Protein AF-A0A1W9YY48-F1 (afdb_monomer_lite)

pLDDT: mean 89.94, std 12.07, range [56.31, 98.69]

Radius of gyration: 17.39 Å; chains: 1; bounding box: 39×31×54 Å

Organism: Mycobacterium angelicum (NCBI:txid470074)

Structure (mmCIF, N/CA/C/O backbone):
data_AF-A0A1W9YY48-F1
#
_entry.id   AF-A0A1W9YY48-F1
#
loop_
_atom_site.group_PDB
_atom_site.id
_atom_site.type_symbol
_atom_site.label_atom_id
_atom_site.label_alt_id
_atom_site.label_comp_id
_atom_site.label_asym_id
_atom_site.label_entity_id
_atom_site.label_seq_id
_atom_site.pdbx_PDB_ins_code
_atom_site.Cartn_x
_atom_site.Cartn_y
_atom_site.Cartn_z
_atom_site.occupancy
_atom_site.B_iso_or_equiv
_atom_site.auth_seq_id
_atom_site.auth_comp_id
_atom_site.auth_asym_id
_atom_site.auth_atom_id
_atom_site.pdbx_PDB_model_num
ATOM 1 N N . GLY A 1 1 ? 0.310 9.581 2.571 1.00 60.50 1 GLY A N 1
ATOM 2 C CA . GLY A 1 1 ? 0.357 10.384 1.323 1.00 60.50 1 GLY A CA 1
ATOM 3 C C . GLY A 1 1 ? 0.724 9.475 0.166 1.00 60.50 1 GLY A C 1
ATOM 4 O O . GLY A 1 1 ? 1.280 8.429 0.443 1.00 60.50 1 GLY A O 1
ATOM 5 N N . ALA A 1 2 ? 0.392 9.794 -1.085 1.00 69.88 2 ALA A N 1
ATOM 6 C CA . ALA A 1 2 ? 0.748 8.921 -2.214 1.00 69.88 2 ALA A CA 1
ATOM 7 C C . ALA A 1 2 ? 2.269 8.885 -2.461 1.00 69.88 2 ALA A C 1
ATOM 9 O O . ALA A 1 2 ? 2.957 9.873 -2.193 1.00 69.88 2 ALA A O 1
ATOM 10 N N . GLY A 1 3 ? 2.771 7.758 -2.962 1.00 63.06 3 GLY A N 1
ATOM 11 C CA . GLY A 1 3 ? 4.156 7.595 -3.385 1.00 63.06 3 GLY A CA 1
ATOM 12 C C . GLY A 1 3 ? 4.439 8.293 -4.717 1.00 63.06 3 GLY A C 1
ATOM 13 O O . GLY A 1 3 ? 3.569 8.385 -5.583 1.00 63.06 3 GLY A O 1
ATOM 14 N N . GLY A 1 4 ? 5.655 8.818 -4.881 1.00 60.94 4 GLY A N 1
ATOM 15 C CA . GLY A 1 4 ? 6.078 9.466 -6.129 1.00 60.94 4 GLY A CA 1
ATOM 16 C C . GLY A 1 4 ? 6.255 8.464 -7.273 1.00 60.94 4 GLY A C 1
ATOM 17 O O . GLY A 1 4 ? 6.625 7.320 -7.036 1.00 60.94 4 GLY A O 1
ATOM 18 N N . ALA A 1 5 ? 6.017 8.873 -8.519 1.00 80.44 5 ALA A N 1
ATOM 19 C CA . ALA A 1 5 ? 6.295 8.022 -9.677 1.00 80.44 5 ALA A CA 1
ATOM 20 C C . ALA A 1 5 ? 7.808 7.810 -9.878 1.00 80.44 5 ALA A C 1
ATOM 22 O O . ALA A 1 5 ? 8.611 8.704 -9.599 1.00 80.44 5 ALA A O 1
ATOM 23 N N . GLY A 1 6 ? 8.185 6.644 -10.400 1.00 71.31 6 GLY A N 1
ATOM 24 C CA . GLY A 1 6 ? 9.555 6.346 -10.798 1.00 71.31 6 GLY A CA 1
ATOM 25 C C . GLY A 1 6 ? 9.963 7.102 -12.061 1.00 71.31 6 GLY A C 1
ATOM 26 O O . GLY A 1 6 ? 9.182 7.235 -13.003 1.00 71.31 6 GLY A O 1
ATOM 27 N N . GLY A 1 7 ? 11.196 7.612 -12.092 1.00 73.19 7 GLY A N 1
ATOM 28 C CA . GLY A 1 7 ? 11.735 8.309 -13.264 1.00 73.19 7 GLY A CA 1
ATOM 29 C C . GLY A 1 7 ? 12.038 7.355 -14.432 1.00 73.19 7 GLY A C 1
ATOM 30 O O . GLY A 1 7 ? 12.367 6.195 -14.193 1.00 73.19 7 GLY A O 1
ATOM 31 N N . PRO A 1 8 ? 11.961 7.804 -15.698 1.00 73.25 8 PRO A N 1
ATOM 32 C CA . PRO A 1 8 ? 12.343 6.979 -16.843 1.00 73.25 8 PRO A CA 1
ATOM 33 C C . PRO A 1 8 ? 13.852 6.691 -16.863 1.00 73.25 8 PRO A C 1
ATOM 35 O O . PRO A 1 8 ? 14.661 7.488 -16.383 1.00 73.25 8 PRO A O 1
ATOM 38 N N . ALA A 1 9 ? 14.237 5.573 -17.475 1.00 77.31 9 ALA A N 1
ATOM 39 C CA . ALA A 1 9 ? 15.630 5.255 -17.759 1.00 77.31 9 ALA A CA 1
ATOM 40 C C . ALA A 1 9 ? 16.257 6.308 -18.691 1.00 77.31 9 ALA A C 1
ATOM 42 O O . ALA A 1 9 ? 15.724 6.599 -19.759 1.00 77.31 9 ALA A O 1
ATOM 43 N N . THR A 1 10 ? 17.423 6.846 -18.321 1.00 69.75 10 THR A N 1
ATOM 44 C CA . THR A 1 10 ? 18.158 7.848 -19.124 1.00 69.75 10 THR A CA 1
ATOM 45 C C . THR A 1 10 ? 19.341 7.270 -19.906 1.00 69.75 10 THR A C 1
ATOM 47 O O . THR A 1 10 ? 19.968 7.982 -20.686 1.00 69.75 10 THR A O 1
ATOM 50 N N . ALA A 1 11 ? 19.648 5.981 -19.731 1.00 60.44 11 ALA A N 1
ATOM 51 C CA . ALA A 1 11 ? 20.768 5.301 -20.380 1.00 60.44 11 ALA A CA 1
ATOM 52 C C . ALA A 1 11 ? 20.298 4.220 -21.368 1.00 60.44 11 ALA A C 1
ATOM 54 O O . ALA A 1 11 ? 19.270 3.577 -21.160 1.00 60.44 11 ALA A O 1
ATOM 55 N N . THR A 1 12 ? 21.107 3.951 -22.400 1.00 61.38 12 THR A N 1
ATOM 56 C CA . THR A 1 12 ? 20.850 2.957 -23.466 1.00 61.38 12 THR A CA 1
ATOM 57 C C . THR A 1 12 ? 20.627 1.526 -22.952 1.00 61.38 12 THR A C 1
ATOM 59 O O . THR A 1 12 ? 20.001 0.734 -23.646 1.00 61.38 12 THR A O 1
ATOM 62 N N . PHE A 1 13 ? 21.070 1.208 -21.728 1.00 63.91 13 PHE A N 1
ATOM 63 C CA . PHE A 1 13 ? 20.775 -0.028 -20.980 1.00 63.91 13 PHE A CA 1
ATOM 64 C C . PHE A 1 13 ? 20.190 0.275 -19.588 1.00 63.91 13 PHE A C 1
ATOM 66 O O . PHE A 1 13 ? 20.535 -0.364 -18.599 1.00 63.91 13 PHE A O 1
ATOM 73 N N . GLY A 1 14 ? 19.371 1.320 -19.475 1.00 70.50 14 GLY A N 1
ATOM 74 C CA . GLY A 1 14 ? 18.893 1.798 -18.183 1.00 70.50 14 GLY A CA 1
ATOM 75 C C . GLY A 1 14 ? 17.707 1.004 -17.637 1.00 70.50 14 GLY A C 1
ATOM 76 O O . GLY A 1 14 ? 16.795 0.623 -18.380 1.00 70.50 14 GLY A O 1
ATOM 77 N N . LEU A 1 15 ? 17.733 0.805 -16.319 1.00 84.12 15 LEU A N 1
ATOM 78 C CA . LEU A 1 15 ? 16.574 0.418 -15.523 1.00 84.12 15 LEU A CA 1
ATOM 79 C C . LEU A 1 15 ? 15.606 1.596 -15.430 1.00 84.12 15 LEU A C 1
ATOM 81 O O . LEU A 1 15 ? 16.029 2.730 -15.186 1.00 84.12 15 LEU A O 1
ATOM 85 N N . GLY A 1 16 ? 14.317 1.313 -15.585 1.00 87.50 16 GLY A N 1
ATOM 86 C CA . GLY A 1 16 ? 13.276 2.235 -15.166 1.00 87.50 16 GLY A CA 1
ATOM 87 C C . GLY A 1 16 ? 13.351 2.478 -13.658 1.00 87.50 16 GLY A C 1
ATOM 88 O O . GLY A 1 16 ? 13.677 1.576 -12.887 1.00 87.50 16 GLY A O 1
ATOM 89 N N . GLY A 1 17 ? 13.095 3.709 -13.226 1.00 91.19 17 GLY A N 1
ATOM 90 C CA . GLY A 1 17 ? 13.099 4.065 -11.812 1.00 91.19 17 GLY A CA 1
ATOM 91 C C . GLY A 1 17 ? 11.958 3.387 -11.060 1.00 91.19 17 GLY A C 1
ATOM 92 O O . GLY A 1 17 ? 10.870 3.203 -11.599 1.00 91.19 17 GLY A O 1
ATOM 93 N N . GLN A 1 18 ? 12.183 3.057 -9.793 1.00 92.44 18 GLN A N 1
ATOM 94 C CA . GLN A 1 18 ? 11.139 2.466 -8.959 1.00 92.44 18 GLN A CA 1
ATOM 95 C C . GLN A 1 18 ? 10.062 3.493 -8.630 1.00 92.44 18 GLN A C 1
ATOM 97 O O . GLN A 1 18 ? 10.365 4.668 -8.405 1.00 92.44 18 GLN A O 1
ATOM 102 N N . GLY A 1 19 ? 8.816 3.037 -8.559 1.00 94.38 19 GLY A N 1
ATOM 103 C CA . GLY A 1 19 ? 7.761 3.811 -7.927 1.00 94.38 19 GLY A CA 1
ATOM 104 C C . GLY A 1 19 ? 8.019 3.942 -6.426 1.00 94.38 19 GLY A C 1
ATOM 105 O O . GLY A 1 19 ? 8.466 2.999 -5.779 1.00 94.38 19 GLY A O 1
ATOM 106 N N . GLY A 1 20 ? 7.755 5.113 -5.860 1.00 96.69 20 GLY A N 1
ATOM 107 C CA . GLY A 1 20 ? 7.827 5.337 -4.420 1.00 96.69 20 GLY A CA 1
ATOM 108 C C . GLY A 1 20 ? 6.653 4.688 -3.694 1.00 96.69 20 GLY A C 1
ATOM 109 O O . GLY A 1 20 ? 5.545 4.634 -4.223 1.00 96.69 20 GLY A O 1
ATOM 110 N N . ASP A 1 21 ? 6.874 4.231 -2.467 1.00 97.50 21 ASP A N 1
ATOM 111 C CA . ASP A 1 21 ? 5.810 3.646 -1.654 1.00 97.50 21 ASP A CA 1
ATOM 112 C C . ASP A 1 21 ? 4.769 4.689 -1.229 1.00 97.50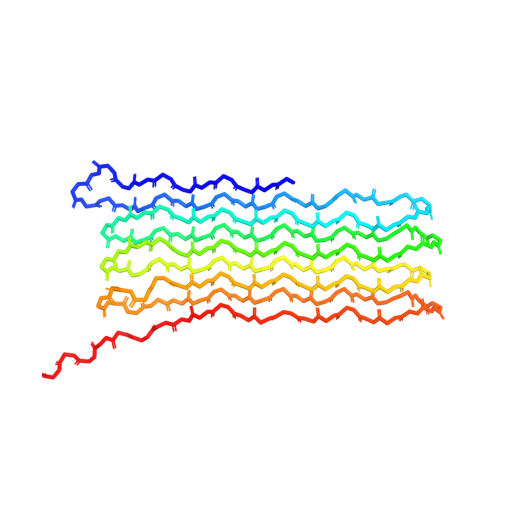 21 ASP A C 1
ATOM 114 O O . ASP A 1 21 ? 5.070 5.860 -0.970 1.00 97.50 21 ASP A O 1
ATOM 118 N N . GLY A 1 22 ? 3.525 4.240 -1.115 1.00 96.88 22 GLY A N 1
ATOM 119 C CA . GLY A 1 22 ? 2.461 4.991 -0.482 1.00 96.88 22 GLY A CA 1
ATOM 120 C C . GLY A 1 22 ? 2.706 5.121 1.019 1.00 96.88 22 GLY A C 1
ATOM 121 O O . GLY A 1 22 ? 2.994 4.159 1.721 1.00 96.88 22 GLY A O 1
ATOM 122 N N . GLY A 1 23 ? 2.563 6.327 1.551 1.00 97.19 23 GLY A N 1
ATOM 123 C CA . GLY A 1 23 ? 2.641 6.573 2.985 1.00 97.19 23 GLY A CA 1
ATOM 124 C C . GLY A 1 23 ? 1.404 6.054 3.717 1.00 97.19 23 GLY A C 1
ATOM 125 O O . GLY A 1 23 ? 0.280 6.273 3.259 1.00 97.19 23 GLY A O 1
ATOM 126 N N . ASN A 1 24 ? 1.622 5.447 4.881 1.00 96.94 24 ASN A N 1
ATOM 127 C CA . ASN A 1 24 ? 0.574 4.912 5.752 1.00 96.94 24 ASN A CA 1
ATOM 128 C C . ASN A 1 24 ? -0.494 5.955 6.114 1.00 96.94 24 ASN A C 1
ATOM 130 O O . ASN A 1 24 ? -0.231 7.164 6.155 1.00 96.94 24 ASN A O 1
ATOM 134 N N . GLY A 1 25 ? -1.700 5.474 6.402 1.00 94.00 25 GLY A N 1
ATOM 135 C CA . GLY A 1 25 ? -2.783 6.311 6.895 1.00 94.00 25 GLY A CA 1
ATOM 136 C C . GLY A 1 25 ? -2.508 6.861 8.294 1.00 94.00 25 GLY A C 1
ATOM 137 O O . GLY A 1 25 ? -1.737 6.285 9.061 1.00 94.00 25 GLY A O 1
ATOM 138 N N . GLY A 1 26 ? -3.151 7.971 8.659 1.00 94.38 26 GLY A N 1
ATOM 139 C CA . GLY A 1 26 ? -3.052 8.530 10.012 1.00 94.38 26 GLY A CA 1
ATOM 140 C C . GLY A 1 26 ? -3.813 7.693 11.042 1.00 94.38 26 GLY A C 1
ATOM 141 O O . GLY A 1 26 ? -4.926 7.247 10.768 1.00 94.38 26 GLY A O 1
ATOM 142 N N . ALA A 1 27 ? -3.231 7.486 12.221 1.00 89.62 27 ALA A N 1
ATOM 143 C CA . ALA A 1 27 ? -3.895 6.764 13.302 1.00 89.62 27 ALA A CA 1
ATOM 144 C C . ALA A 1 27 ? -5.023 7.602 13.924 1.00 89.62 27 ALA A C 1
ATOM 146 O O . ALA A 1 27 ? -4.856 8.799 14.170 1.00 89.62 27 ALA A O 1
ATOM 147 N N . ALA A 1 28 ? -6.155 6.959 14.208 1.00 92.62 28 ALA A N 1
ATOM 148 C CA . ALA A 1 28 ? -7.161 7.516 15.101 1.00 92.62 28 ALA A CA 1
ATOM 149 C C . ALA A 1 28 ? -6.770 7.258 16.567 1.00 92.62 28 ALA A C 1
ATOM 151 O O . ALA A 1 28 ? -6.082 6.286 16.874 1.00 92.62 28 ALA A O 1
ATOM 152 N N . GLN A 1 29 ? -7.210 8.137 17.473 1.00 94.38 29 GLN A N 1
ATOM 153 C CA . GLN A 1 29 ? -6.872 8.054 18.899 1.00 94.38 29 GLN A CA 1
ATOM 154 C C . GLN A 1 29 ? -7.943 7.261 19.661 1.00 94.38 29 GLN A C 1
ATOM 156 O O . GLN A 1 29 ? -8.091 6.060 19.473 1.00 94.38 29 GLN A O 1
ATOM 161 N N . LEU A 1 30 ? -8.715 7.909 20.537 1.00 96.38 30 LEU A N 1
ATOM 162 C CA . LEU A 1 30 ? -9.740 7.217 21.322 1.00 96.38 30 LEU A CA 1
ATOM 163 C C . LEU A 1 30 ? -10.977 6.868 20.480 1.00 96.38 30 LEU A C 1
ATOM 165 O O . LEU A 1 30 ? -11.575 5.809 20.656 1.00 96.38 30 LEU A O 1
ATOM 169 N N . PHE A 1 31 ? -11.314 7.748 19.538 1.00 97.12 31 PHE A N 1
ATOM 170 C CA . PHE A 1 31 ? -12.427 7.607 18.607 1.00 97.12 31 PHE A CA 1
ATOM 171 C C . PHE A 1 31 ? -11.978 7.970 17.191 1.00 97.12 31 PHE A C 1
ATOM 173 O O . PHE A 1 31 ? -11.058 8.774 17.018 1.00 97.12 31 PHE A O 1
ATOM 180 N N . GLY A 1 32 ? -12.688 7.434 16.201 1.00 96.56 32 GLY A N 1
ATOM 181 C CA . GLY A 1 32 ? -12.567 7.821 14.797 1.00 96.56 32 GLY A CA 1
ATOM 182 C C . GLY A 1 32 ? -12.061 6.692 13.912 1.00 96.56 32 GLY A C 1
ATOM 183 O O . GLY A 1 32 ? -11.448 5.740 14.380 1.00 96.56 32 GLY A O 1
ATOM 184 N N . THR A 1 33 ? -12.334 6.789 12.617 1.00 96.94 33 THR A N 1
ATOM 185 C CA . THR A 1 33 ? -11.850 5.820 11.632 1.00 96.94 33 THR A CA 1
ATOM 186 C C . THR A 1 33 ? -10.365 6.032 11.363 1.00 96.94 33 THR A C 1
ATOM 188 O O . THR A 1 33 ? -9.912 7.176 11.258 1.00 96.94 33 THR A O 1
ATOM 191 N N . GLY A 1 34 ? -9.615 4.947 11.203 1.00 96.50 34 GLY A N 1
ATOM 192 C CA . GLY A 1 34 ? -8.228 5.018 10.771 1.00 96.50 34 GLY A CA 1
ATOM 193 C C . GLY A 1 34 ? -8.114 5.637 9.379 1.00 96.50 34 GLY A C 1
ATOM 194 O O . GLY A 1 34 ? -8.966 5.438 8.513 1.00 96.50 34 GLY A O 1
ATOM 195 N N . GLY A 1 35 ? -7.055 6.408 9.149 1.00 97.62 35 GLY A N 1
ATOM 196 C CA . GLY A 1 35 ? -6.772 6.967 7.834 1.00 97.62 35 GLY A CA 1
ATOM 197 C C . GLY A 1 35 ? -6.454 5.870 6.819 1.00 97.62 35 GLY A C 1
ATOM 198 O O . GLY A 1 35 ? -5.834 4.860 7.158 1.00 97.62 35 GLY A O 1
ATOM 199 N N . ALA A 1 36 ? -6.844 6.082 5.564 1.00 97.81 36 ALA A N 1
ATOM 200 C CA . ALA A 1 36 ? -6.459 5.200 4.470 1.00 97.81 36 ALA A CA 1
ATOM 201 C C . ALA A 1 36 ? -4.965 5.333 4.138 1.00 97.81 36 ALA A C 1
ATOM 203 O O . ALA A 1 36 ? -4.388 6.422 4.231 1.00 97.81 36 ALA A O 1
ATOM 204 N N . GLY A 1 37 ? -4.354 4.228 3.720 1.00 97.44 37 GLY A N 1
ATOM 205 C CA . GLY A 1 37 ? -3.013 4.220 3.156 1.00 97.44 37 GLY A CA 1
ATOM 206 C C . GLY A 1 37 ? -2.959 4.946 1.812 1.00 97.44 37 GLY A C 1
ATOM 207 O O . GLY A 1 37 ? -3.903 4.917 1.023 1.00 97.44 37 GLY A O 1
ATOM 208 N N . GLY A 1 38 ? -1.847 5.627 1.540 1.00 97.81 38 GLY A N 1
ATOM 209 C CA . GLY A 1 38 ? -1.600 6.244 0.240 1.00 97.81 38 GLY A CA 1
ATOM 210 C C . GLY A 1 38 ? -1.335 5.198 -0.839 1.00 97.81 38 GLY A C 1
ATOM 211 O O . GLY A 1 38 ? -0.819 4.126 -0.546 1.00 97.81 38 GLY A O 1
ATOM 212 N N . ALA A 1 39 ? -1.648 5.511 -2.093 1.00 97.94 39 ALA A N 1
ATOM 213 C CA . ALA A 1 39 ? -1.277 4.645 -3.208 1.00 97.94 39 ALA A CA 1
ATOM 214 C C . ALA A 1 39 ? 0.244 4.633 -3.432 1.00 97.94 39 ALA A C 1
ATOM 216 O O . ALA A 1 39 ? 0.902 5.656 -3.218 1.00 97.94 39 ALA A O 1
ATOM 217 N N . GLY A 1 40 ? 0.779 3.503 -3.889 1.00 97.62 40 GLY A N 1
ATOM 218 C CA . GLY A 1 40 ? 2.140 3.402 -4.406 1.00 97.62 40 GLY A CA 1
ATOM 219 C C . GLY A 1 40 ? 2.284 4.073 -5.774 1.00 97.62 40 GLY A C 1
ATOM 220 O O . GLY A 1 40 ? 1.342 4.128 -6.566 1.00 97.62 40 GLY A O 1
ATOM 221 N N . GLY A 1 41 ? 3.468 4.606 -6.057 1.00 97.06 41 GLY A N 1
ATOM 222 C CA . GLY A 1 41 ? 3.792 5.230 -7.334 1.00 97.06 41 GLY A CA 1
ATOM 223 C C . GLY A 1 41 ? 4.005 4.196 -8.436 1.00 97.06 41 GLY A C 1
ATOM 224 O O . GLY A 1 41 ? 4.529 3.114 -8.196 1.00 97.06 41 GLY A O 1
ATOM 225 N N . THR A 1 42 ? 3.632 4.524 -9.670 1.00 94.88 42 THR A N 1
ATOM 226 C CA . THR A 1 42 ? 3.973 3.686 -10.834 1.00 94.88 42 THR A CA 1
ATOM 227 C C . THR A 1 42 ? 5.469 3.780 -11.125 1.00 94.88 42 THR A C 1
ATOM 229 O O . THR A 1 42 ? 6.057 4.852 -10.967 1.00 94.88 42 THR A O 1
ATOM 232 N N . ALA A 1 43 ? 6.087 2.674 -11.533 1.00 93.56 43 ALA A N 1
ATOM 233 C CA . ALA A 1 43 ? 7.492 2.668 -11.919 1.00 93.56 43 ALA A CA 1
ATOM 234 C C . ALA A 1 43 ? 7.732 3.331 -13.285 1.00 93.56 43 ALA A C 1
ATOM 236 O O . ALA A 1 43 ? 6.851 3.401 -14.140 1.00 93.56 43 ALA A O 1
ATOM 237 N N . GLY A 1 44 ? 8.958 3.794 -13.500 1.00 91.12 44 GLY A N 1
ATOM 238 C CA . GLY A 1 44 ? 9.414 4.335 -14.771 1.00 91.12 44 GLY A CA 1
ATOM 239 C C . GLY A 1 44 ? 9.743 3.245 -15.790 1.00 91.12 44 GLY A C 1
ATOM 240 O O . GLY A 1 44 ? 10.034 2.099 -15.443 1.00 91.12 44 GLY A O 1
ATOM 241 N N . SER A 1 45 ? 9.727 3.620 -17.065 1.00 88.94 45 SER A N 1
ATOM 242 C CA . SER A 1 45 ? 10.064 2.732 -18.183 1.00 88.94 45 SER A CA 1
ATOM 243 C C . SER A 1 45 ? 11.575 2.640 -18.422 1.00 88.94 45 SER A C 1
ATOM 245 O O . SER A 1 45 ? 12.308 3.596 -18.160 1.00 88.94 45 SER A O 1
ATOM 247 N N . GLY A 1 46 ? 12.038 1.519 -18.976 1.00 86.12 46 GLY A 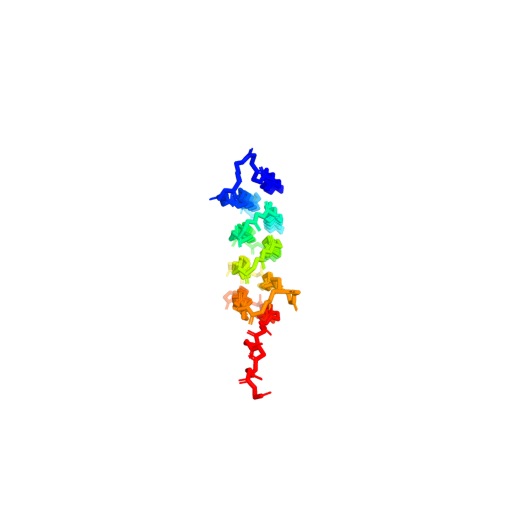N 1
ATOM 248 C CA . GLY A 1 46 ? 13.435 1.285 -19.353 1.00 86.12 46 GLY A CA 1
ATOM 249 C C . GLY A 1 46 ? 13.604 0.041 -20.224 1.00 86.12 46 GLY A C 1
ATOM 250 O O . GLY A 1 46 ? 12.625 -0.554 -20.658 1.00 86.12 46 GLY A O 1
ATOM 251 N N . ASN A 1 47 ? 14.842 -0.396 -20.485 1.00 86.38 47 ASN A N 1
ATOM 252 C CA . ASN A 1 47 ? 15.030 -1.725 -21.098 1.00 86.38 47 ASN A CA 1
ATOM 253 C C . ASN A 1 47 ? 14.583 -2.835 -20.144 1.00 86.38 47 ASN A C 1
ATOM 255 O O . ASN A 1 47 ? 14.053 -3.855 -20.578 1.00 86.38 47 ASN A O 1
ATOM 259 N N . ILE A 1 48 ? 14.787 -2.601 -18.851 1.00 86.88 48 ILE A N 1
ATOM 260 C CA . ILE A 1 48 ? 14.174 -3.345 -17.761 1.00 86.88 48 ILE A CA 1
ATOM 261 C C . ILE A 1 48 ? 13.238 -2.358 -17.070 1.00 86.88 48 ILE A C 1
ATOM 263 O O . ILE A 1 48 ? 13.681 -1.280 -16.656 1.00 86.88 48 ILE A O 1
ATOM 267 N N . GLY A 1 49 ? 11.954 -2.694 -17.002 1.00 89.06 49 GLY A N 1
ATOM 268 C CA . GLY A 1 49 ? 10.953 -1.878 -16.330 1.00 89.06 49 GLY A CA 1
ATOM 269 C C . GLY A 1 49 ? 11.220 -1.774 -14.830 1.00 89.06 49 GLY A C 1
ATOM 270 O O . GLY A 1 49 ? 11.706 -2.722 -14.210 1.00 89.06 49 GLY A O 1
ATOM 271 N N . GLY A 1 50 ? 10.909 -0.622 -14.234 1.00 90.81 50 GLY A N 1
ATOM 272 C CA . GLY A 1 50 ? 10.980 -0.471 -12.782 1.00 90.81 50 GLY A CA 1
ATOM 273 C C . GLY A 1 50 ? 9.913 -1.300 -12.054 1.00 90.81 50 GLY A C 1
ATOM 274 O O . GLY A 1 50 ? 8.950 -1.782 -12.646 1.00 90.81 50 GLY A O 1
ATOM 275 N N . ILE A 1 51 ? 10.048 -1.423 -10.742 1.00 92.94 51 ILE A N 1
ATOM 276 C CA . ILE A 1 51 ? 9.062 -2.022 -9.843 1.00 92.94 51 ILE A CA 1
ATOM 277 C C . ILE A 1 51 ? 8.126 -0.928 -9.334 1.00 92.94 51 ILE A C 1
ATOM 279 O O . ILE A 1 51 ? 8.580 0.139 -8.905 1.00 92.94 51 ILE A O 1
ATOM 283 N N . GLY A 1 52 ? 6.822 -1.186 -9.389 1.00 94.88 52 GLY A N 1
ATOM 284 C CA . GLY A 1 52 ? 5.820 -0.296 -8.818 1.00 94.88 52 GLY A CA 1
ATOM 285 C C . GLY A 1 52 ? 5.954 -0.188 -7.299 1.00 94.88 52 GLY A C 1
ATOM 286 O O . GLY A 1 52 ? 6.283 -1.159 -6.621 1.00 94.88 52 GLY A O 1
ATOM 287 N N . GLY A 1 53 ? 5.699 0.997 -6.754 1.00 97.56 53 GLY A N 1
ATOM 288 C CA . GLY A 1 53 ? 5.746 1.228 -5.312 1.00 97.56 53 GLY A CA 1
ATOM 289 C C . GLY A 1 53 ? 4.635 0.473 -4.589 1.00 97.56 53 GLY A C 1
ATOM 290 O O . GLY A 1 53 ? 3.551 0.265 -5.139 1.00 97.56 53 GLY A O 1
ATOM 291 N N . ASN A 1 54 ? 4.870 0.085 -3.342 1.00 98.25 54 ASN A N 1
ATOM 292 C CA . ASN A 1 54 ? 3.847 -0.579 -2.544 1.00 98.25 54 ASN A CA 1
ATOM 293 C C . ASN A 1 54 ? 2.763 0.411 -2.118 1.00 98.25 54 ASN A C 1
ATOM 295 O O . ASN A 1 54 ? 3.007 1.609 -1.952 1.00 98.25 54 ASN A O 1
ATOM 299 N N . GLY A 1 55 ? 1.552 -0.092 -1.920 1.00 98.06 55 GLY A N 1
ATOM 300 C CA . GLY A 1 55 ? 0.497 0.664 -1.268 1.00 98.06 55 GLY A CA 1
ATOM 301 C C . GLY A 1 55 ? 0.786 0.850 0.221 1.00 98.06 55 GLY A C 1
ATOM 302 O O . GLY A 1 55 ? 1.289 -0.052 0.888 1.00 98.06 55 GLY A O 1
ATOM 303 N N . GLY A 1 56 ? 0.453 2.018 0.761 1.00 98.25 56 GLY A N 1
ATOM 304 C CA . GLY A 1 56 ? 0.585 2.296 2.188 1.00 98.25 56 GLY A CA 1
ATOM 305 C C . GLY A 1 56 ? -0.425 1.510 3.016 1.00 98.25 56 GLY A C 1
ATOM 306 O O . GLY A 1 56 ? -1.520 1.199 2.552 1.00 98.25 56 GLY A O 1
ATOM 307 N N . LEU A 1 57 ? -0.095 1.236 4.274 1.00 98.31 57 LEU A N 1
ATOM 308 C CA . LEU A 1 57 ? -1.010 0.551 5.185 1.00 98.31 57 LEU A CA 1
ATOM 309 C C . LEU A 1 57 ? -2.177 1.462 5.579 1.00 98.31 57 LEU A C 1
ATOM 311 O O . LEU A 1 57 ? -1.992 2.655 5.852 1.00 98.31 57 LEU A O 1
ATOM 315 N N . GLY A 1 58 ? -3.369 0.880 5.662 1.00 97.19 58 GLY A N 1
ATOM 316 C CA . GLY A 1 58 ? -4.496 1.486 6.351 1.00 97.19 58 GLY A CA 1
ATOM 317 C C . GLY A 1 58 ? -4.233 1.526 7.853 1.00 97.19 58 GLY A C 1
ATOM 318 O O . GLY A 1 58 ? -3.710 0.578 8.438 1.00 97.19 58 GLY A O 1
ATOM 319 N N . SER A 1 59 ? -4.566 2.639 8.497 1.00 97.31 59 SER A N 1
ATOM 320 C CA . SER A 1 59 ? -4.331 2.804 9.931 1.00 97.31 59 SER A CA 1
ATOM 321 C C . SER A 1 59 ? -5.441 2.198 10.779 1.00 97.31 59 SER A C 1
ATOM 323 O O . SER A 1 59 ? -6.559 1.989 10.317 1.00 97.31 59 SER A O 1
ATOM 325 N N . HIS A 1 60 ? -5.147 1.942 12.050 1.00 97.38 60 HIS A N 1
ATOM 326 C CA . HIS A 1 60 ? -6.140 1.435 12.991 1.00 97.38 60 HIS A CA 1
ATOM 327 C C . HIS A 1 60 ? -7.247 2.463 13.254 1.00 97.38 60 HIS A C 1
ATOM 329 O O . HIS A 1 60 ? -6.986 3.670 13.305 1.00 97.38 60 HIS A O 1
ATOM 335 N N . GLY A 1 61 ? -8.465 1.959 13.453 1.00 96.00 61 GLY A N 1
ATOM 336 C CA . GLY A 1 61 ? -9.557 2.728 14.040 1.00 96.00 61 GLY A CA 1
ATOM 337 C C . GLY A 1 61 ? -9.273 3.089 15.49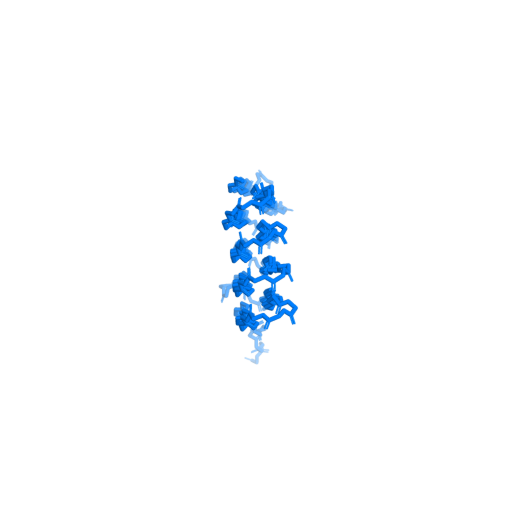8 1.00 96.00 61 GLY A C 1
ATOM 338 O O . GLY A 1 61 ? -8.380 2.523 16.134 1.00 96.00 61 GLY A O 1
ATOM 339 N N . GLY A 1 62 ? -10.028 4.046 16.031 1.00 97.62 62 GLY A N 1
ATOM 340 C CA . GLY A 1 62 ? -9.867 4.522 17.398 1.00 97.62 62 GLY A CA 1
ATOM 341 C C . GLY A 1 62 ? -10.072 3.404 18.418 1.00 97.62 62 GLY A C 1
ATOM 342 O O . GLY A 1 62 ? -10.799 2.449 18.156 1.00 97.62 62 GLY A O 1
ATOM 343 N N . LEU A 1 63 ? -9.434 3.519 19.586 1.00 97.25 63 LEU A N 1
ATOM 344 C CA . LEU A 1 63 ? -9.405 2.464 20.608 1.00 97.25 63 LEU A CA 1
ATOM 345 C C . LEU A 1 63 ? -10.796 2.047 21.111 1.00 97.25 63 LEU A C 1
ATOM 347 O O . LEU A 1 63 ? -11.005 0.884 21.431 1.00 97.25 63 LEU A O 1
ATOM 351 N N . LEU A 1 64 ? -11.731 2.986 21.250 1.00 97.38 64 LEU A N 1
ATOM 352 C CA . LEU A 1 64 ? -13.071 2.672 21.747 1.00 97.38 64 LEU A CA 1
ATOM 353 C C . LEU A 1 64 ? -14.042 2.432 20.604 1.00 97.38 64 LEU A C 1
ATOM 355 O O . LEU A 1 64 ? -14.811 1.483 20.648 1.00 97.38 64 LEU A O 1
ATOM 359 N N . TYR A 1 65 ? -14.017 3.285 19.587 1.00 97.56 65 TYR A N 1
ATOM 360 C CA . TYR A 1 65 ? -14.886 3.141 18.430 1.00 97.56 65 TYR A CA 1
ATOM 361 C C . TYR A 1 65 ? -14.207 3.699 17.190 1.00 97.56 65 TYR A C 1
ATOM 363 O O . TYR A 1 65 ? -13.778 4.860 17.172 1.00 97.56 65 TYR A O 1
ATOM 371 N N . GLY A 1 66 ? -14.175 2.893 16.139 1.00 97.75 66 GLY A N 1
ATOM 372 C CA . GLY A 1 66 ? -13.679 3.317 14.846 1.00 97.75 66 GLY A CA 1
ATOM 373 C C . GLY A 1 66 ? -13.371 2.148 13.934 1.00 97.75 66 GLY A C 1
ATOM 374 O O . GLY A 1 66 ? -12.799 1.144 14.359 1.00 97.75 66 GLY A O 1
ATOM 375 N N . ASP A 1 67 ? -13.711 2.315 12.663 1.00 98.31 67 ASP A N 1
ATOM 376 C CA . ASP A 1 67 ? -13.306 1.382 11.622 1.00 98.31 67 ASP A CA 1
ATOM 377 C C . ASP A 1 67 ? -11.816 1.539 11.305 1.00 98.31 67 ASP A C 1
ATOM 379 O O . ASP A 1 67 ? -11.244 2.629 11.413 1.00 98.31 67 ASP A O 1
ATOM 383 N N . GLY A 1 68 ? -11.180 0.454 10.887 1.00 98.06 68 GLY A N 1
ATOM 384 C CA . GLY A 1 68 ? -9.849 0.517 10.307 1.00 98.06 68 GLY A CA 1
ATOM 385 C C . GLY A 1 68 ? -9.854 1.211 8.944 1.00 98.06 68 GLY A C 1
ATOM 386 O O . GLY A 1 68 ? -10.798 1.091 8.164 1.00 98.06 68 GLY A O 1
ATOM 387 N N . GLY A 1 69 ? -8.786 1.942 8.639 1.00 98.38 69 GLY A N 1
ATOM 388 C CA . GLY A 1 69 ? -8.603 2.579 7.339 1.00 98.38 69 GLY A CA 1
ATOM 389 C C . GLY A 1 69 ? -8.307 1.560 6.243 1.00 98.38 69 GLY A C 1
ATOM 390 O O . GLY A 1 69 ? -7.701 0.525 6.501 1.00 98.38 69 GLY A O 1
ATOM 391 N N . ALA A 1 70 ? -8.702 1.845 5.005 1.00 98.50 70 ALA A N 1
ATOM 392 C CA . ALA A 1 70 ? -8.354 0.990 3.872 1.00 98.50 70 ALA A CA 1
ATOM 393 C C . ALA A 1 70 ? -6.846 1.031 3.566 1.00 98.50 70 ALA A C 1
ATOM 395 O O . ALA A 1 70 ? -6.203 2.072 3.721 1.00 98.50 70 ALA A O 1
ATOM 396 N N . GLY A 1 71 ? -6.290 -0.082 3.099 1.00 98.06 71 GLY A N 1
ATOM 397 C CA . GLY A 1 71 ? -4.951 -0.128 2.529 1.00 98.06 71 GLY A CA 1
ATOM 398 C C . GLY A 1 71 ? -4.886 0.592 1.181 1.00 98.06 71 GLY A C 1
ATOM 399 O O . GLY A 1 71 ? -5.860 0.639 0.429 1.00 98.06 71 GLY A O 1
ATOM 400 N N . GLY A 1 72 ? -3.735 1.179 0.871 1.00 98.25 72 GLY A N 1
ATOM 401 C CA . GLY A 1 72 ? -3.486 1.828 -0.410 1.00 98.25 72 GLY A CA 1
ATOM 402 C C . GLY A 1 72 ? -3.275 0.804 -1.523 1.00 98.25 72 GLY A C 1
ATOM 403 O O . GLY A 1 72 ? -2.688 -0.251 -1.299 1.00 98.25 72 GLY A O 1
ATOM 404 N N . ALA A 1 73 ? -3.719 1.108 -2.741 1.00 98.38 73 ALA A N 1
ATOM 405 C CA . ALA A 1 73 ? -3.354 0.306 -3.908 1.00 98.38 73 ALA A CA 1
ATOM 406 C C . ALA A 1 73 ? -1.855 0.447 -4.215 1.00 98.38 73 ALA A C 1
ATOM 408 O O . ALA A 1 73 ? -1.269 1.508 -3.986 1.00 98.38 73 ALA A O 1
ATOM 409 N N . ALA A 1 74 ? -1.241 -0.601 -4.750 1.00 97.50 74 ALA A N 1
ATOM 410 C CA . ALA A 1 74 ? 0.130 -0.523 -5.230 1.00 97.50 74 ALA A CA 1
ATOM 411 C C . ALA A 1 74 ? 0.231 0.168 -6.596 1.00 97.50 74 ALA A C 1
ATOM 413 O O . ALA A 1 74 ? -0.744 0.281 -7.340 1.00 97.50 74 ALA A O 1
ATOM 414 N N . GLY A 1 75 ? 1.440 0.604 -6.936 1.00 96.75 75 GLY A N 1
ATOM 415 C CA . GLY A 1 75 ? 1.775 1.094 -8.263 1.00 96.75 75 GLY A CA 1
ATOM 416 C C . GLY A 1 75 ? 2.066 -0.038 -9.242 1.00 96.75 75 GLY A C 1
ATOM 417 O O . GLY A 1 75 ? 2.509 -1.123 -8.860 1.00 96.75 75 GLY A O 1
ATOM 418 N N . ASN A 1 76 ? 1.850 0.230 -10.527 1.00 94.62 76 ASN A N 1
ATOM 419 C CA . ASN A 1 76 ? 2.183 -0.713 -11.590 1.00 94.62 76 ASN A CA 1
ATOM 420 C C . ASN A 1 76 ? 3.693 -0.745 -11.858 1.00 94.62 76 ASN A C 1
ATOM 422 O O . ASN A 1 76 ? 4.401 0.244 -11.627 1.00 94.62 76 ASN A O 1
ATOM 426 N N . GLY A 1 77 ? 4.157 -1.876 -12.383 1.00 92.25 77 GLY A N 1
ATOM 427 C CA . GLY A 1 77 ? 5.494 -2.017 -12.939 1.00 92.25 77 GLY A CA 1
ATOM 428 C C . GLY A 1 77 ? 5.719 -1.101 -14.140 1.00 92.25 77 GLY A C 1
ATOM 429 O O . GLY A 1 77 ? 4.786 -0.681 -14.825 1.00 92.25 77 GLY A O 1
ATOM 430 N N . GLY A 1 78 ? 6.981 -0.765 -14.370 1.00 90.44 78 GLY A N 1
ATOM 431 C CA . GLY A 1 78 ? 7.411 0.050 -15.492 1.00 90.44 78 GLY A CA 1
ATOM 432 C C . GLY A 1 78 ? 7.475 -0.745 -16.791 1.00 90.44 78 GLY A C 1
ATOM 433 O O . GLY A 1 78 ? 7.682 -1.957 -16.784 1.00 90.44 78 GLY A O 1
ATOM 434 N N . VAL A 1 79 ? 7.353 -0.039 -17.914 1.00 86.12 79 VAL A N 1
ATOM 435 C CA . VAL A 1 79 ? 7.412 -0.662 -19.243 1.00 86.12 79 VAL A CA 1
ATOM 436 C C . VAL A 1 79 ? 8.846 -1.026 -19.623 1.00 86.12 79 VAL A C 1
ATOM 438 O O . VAL A 1 79 ? 9.744 -0.198 -19.443 1.00 86.12 79 VAL A O 1
ATOM 441 N N . GLY A 1 80 ? 9.068 -2.219 -20.181 1.00 82.12 80 GLY A N 1
ATOM 442 C CA . GLY A 1 80 ? 10.388 -2.612 -20.680 1.00 82.12 80 GLY A CA 1
ATOM 443 C C . GLY A 1 80 ? 10.442 -3.953 -21.405 1.00 82.12 80 GLY A C 1
ATOM 444 O O . GLY A 1 80 ? 9.485 -4.715 -21.410 1.00 82.12 80 GLY A O 1
ATOM 445 N N . LYS A 1 81 ? 11.592 -4.265 -22.025 1.00 79.88 81 LYS A N 1
ATOM 446 C CA . LYS A 1 81 ? 11.800 -5.579 -22.664 1.00 79.88 81 LYS A CA 1
ATOM 447 C C . LYS A 1 81 ? 11.711 -6.699 -21.635 1.00 79.88 81 LYS A C 1
ATOM 449 O O . LYS A 1 81 ? 11.084 -7.722 -21.894 1.00 79.88 81 LYS A O 1
ATOM 454 N N . LEU A 1 82 ? 12.346 -6.483 -20.485 1.00 82.88 82 LEU A N 1
ATOM 455 C CA . LEU A 1 82 ? 12.067 -7.223 -19.264 1.00 82.88 82 LEU A CA 1
ATOM 456 C C . LEU A 1 82 ? 11.009 -6.428 -18.498 1.00 82.88 82 LEU A C 1
ATOM 458 O O . LEU A 1 82 ? 11.274 -5.282 -18.115 1.00 82.88 82 LEU A O 1
ATOM 462 N N . ALA A 1 83 ? 9.820 -7.006 -18.341 1.00 83.75 83 ALA A N 1
ATOM 463 C CA . ALA A 1 83 ? 8.690 -6.323 -17.733 1.00 83.75 83 ALA A CA 1
ATOM 464 C C . ALA A 1 83 ? 8.988 -5.902 -16.287 1.00 83.75 83 ALA A C 1
ATOM 466 O O . ALA A 1 83 ? 9.608 -6.636 -15.510 1.00 83.75 83 ALA A O 1
ATOM 467 N N . GLY A 1 84 ? 8.522 -4.708 -15.920 1.00 87.31 84 GLY A N 1
ATOM 468 C CA . GLY A 1 84 ? 8.534 -4.252 -14.539 1.00 87.31 84 GLY A CA 1
ATOM 469 C C . GLY A 1 84 ? 7.527 -5.020 -13.686 1.00 87.31 84 GLY A C 1
ATOM 470 O O . GLY A 1 84 ? 6.450 -5.389 -14.158 1.00 87.31 84 GLY A O 1
ATOM 471 N N . LEU A 1 85 ? 7.865 -5.235 -12.414 1.00 91.69 85 LEU A N 1
ATOM 472 C CA . LEU A 1 85 ? 6.985 -5.917 -11.464 1.00 91.69 85 LEU A CA 1
ATOM 473 C C . LEU A 1 85 ? 5.985 -4.939 -10.842 1.00 91.69 85 LEU A C 1
ATOM 475 O O . LEU A 1 85 ? 6.327 -3.795 -10.534 1.00 91.69 85 LEU A O 1
ATOM 479 N N . GLY A 1 86 ? 4.762 -5.401 -10.606 1.00 94.31 86 GLY A N 1
ATOM 480 C CA . GLY A 1 86 ? 3.786 -4.640 -9.834 1.00 94.31 86 GLY A CA 1
ATOM 481 C C . GLY A 1 86 ? 4.130 -4.581 -8.343 1.00 94.31 86 GLY A C 1
ATOM 482 O O . GLY A 1 86 ? 4.684 -5.531 -7.789 1.00 94.31 86 GLY A O 1
ATOM 483 N N . GLY A 1 87 ? 3.788 -3.475 -7.680 1.00 96.75 87 GLY A N 1
ATOM 484 C CA . GLY A 1 87 ? 3.952 -3.341 -6.230 1.00 96.75 87 GLY A CA 1
ATOM 485 C C . GLY A 1 87 ? 2.937 -4.172 -5.438 1.00 96.75 87 GLY A C 1
ATOM 486 O O . GLY A 1 87 ? 1.903 -4.588 -5.965 1.00 96.75 87 GLY A O 1
ATOM 487 N N . VAL A 1 88 ? 3.180 -4.369 -4.143 1.00 98.19 88 VAL A N 1
ATOM 488 C CA . VAL A 1 88 ? 2.234 -5.037 -3.234 1.00 98.19 88 VAL A CA 1
ATOM 489 C C . VAL A 1 88 ? 1.215 -4.031 -2.694 1.00 98.19 88 VAL A C 1
ATOM 491 O O . VAL A 1 88 ? 1.572 -2.923 -2.293 1.00 98.19 88 VAL A O 1
ATOM 494 N N . GLY A 1 89 ? -0.067 -4.396 -2.695 1.00 98.12 89 GLY A N 1
ATOM 495 C CA . GLY A 1 89 ? -1.129 -3.580 -2.111 1.00 98.12 89 GLY A CA 1
ATOM 496 C C . GLY A 1 89 ? -1.032 -3.526 -0.585 1.00 98.12 89 GLY A C 1
ATOM 497 O O . GLY A 1 89 ? -0.658 -4.505 0.055 1.00 98.12 89 GLY A O 1
ATOM 498 N N . GLY A 1 90 ? -1.363 -2.384 0.014 1.00 98.31 90 GLY A N 1
ATOM 499 C CA . GLY A 1 90 ? -1.275 -2.203 1.462 1.00 98.31 90 GLY A CA 1
ATOM 500 C C . GLY A 1 90 ? -2.358 -2.979 2.208 1.00 98.31 90 GLY A C 1
ATOM 501 O O . GLY A 1 90 ? -3.486 -3.093 1.730 1.00 98.31 90 GLY A O 1
ATOM 502 N N . ASP A 1 91 ? -2.055 -3.480 3.403 1.00 98.62 91 ASP A N 1
ATOM 503 C CA . ASP A 1 91 ? -3.075 -4.095 4.254 1.00 98.62 91 ASP A CA 1
ATOM 504 C C . ASP A 1 91 ? -4.065 -3.046 4.785 1.00 98.62 91 ASP A C 1
ATOM 506 O O . ASP A 1 91 ? -3.707 -1.892 5.054 1.00 98.62 91 ASP A O 1
ATOM 510 N N . GLY A 1 92 ? -5.317 -3.459 4.969 1.00 98.06 92 GLY A N 1
ATOM 511 C CA . GLY A 1 92 ? -6.324 -2.686 5.680 1.00 98.06 92 GLY A CA 1
ATOM 512 C C . GLY A 1 92 ? -6.045 -2.633 7.182 1.00 98.06 92 GLY A C 1
ATOM 513 O O . GLY A 1 92 ? -5.598 -3.603 7.794 1.00 98.06 92 GLY A O 1
ATOM 514 N N . GLY A 1 93 ? -6.333 -1.492 7.799 1.00 98.12 93 GLY A N 1
ATOM 515 C CA . GLY A 1 93 ? -6.189 -1.295 9.234 1.00 98.12 93 GLY A CA 1
ATOM 516 C C . GLY A 1 93 ? -7.230 -2.076 10.028 1.00 98.12 93 GLY A C 1
ATOM 517 O O . GLY A 1 93 ? -8.327 -2.354 9.546 1.00 98.12 93 GLY A O 1
ATOM 518 N N . ASN A 1 94 ? -6.913 -2.417 11.275 1.00 98.19 94 ASN A N 1
ATOM 519 C CA . ASN A 1 94 ? -7.863 -3.105 12.149 1.00 98.19 94 ASN A CA 1
ATOM 520 C C . ASN A 1 94 ? -8.756 -2.105 12.897 1.00 98.19 94 ASN A C 1
ATOM 522 O O . ASN A 1 94 ? -8.315 -1.008 13.252 1.00 98.19 94 ASN A O 1
ATOM 526 N N . ALA A 1 95 ? -9.978 -2.521 13.213 1.00 97.44 95 ALA A N 1
ATOM 527 C CA . ALA A 1 95 ? -10.715 -1.961 14.340 1.00 97.44 95 ALA A CA 1
ATOM 528 C C . ALA A 1 95 ? -10.199 -2.558 15.664 1.00 97.44 95 ALA A C 1
ATOM 530 O O . ALA A 1 95 ? -9.449 -3.536 15.678 1.00 97.44 95 ALA A O 1
ATOM 531 N N . THR A 1 96 ? -10.580 -1.947 16.786 1.00 96.56 96 THR A N 1
ATOM 532 C CA . THR A 1 96 ? -10.099 -2.324 18.126 1.00 96.56 96 THR A CA 1
ATOM 533 C C . THR A 1 96 ? -11.211 -2.977 18.957 1.00 96.56 96 THR A C 1
ATOM 535 O O . THR A 1 96 ? -11.319 -4.199 18.975 1.00 96.56 96 THR A O 1
ATOM 538 N N . LEU A 1 97 ? -12.064 -2.198 19.629 1.00 97.81 97 LEU A N 1
ATOM 539 C CA . LEU A 1 97 ? -13.172 -2.689 20.456 1.00 97.81 97 LEU A CA 1
ATOM 540 C C . LEU A 1 97 ? -14.471 -2.785 19.651 1.00 97.81 97 LEU A C 1
ATOM 542 O O . LEU A 1 97 ? -15.099 -3.844 19.617 1.00 97.81 97 LEU A O 1
ATOM 546 N N . PHE A 1 98 ? -14.839 -1.689 18.986 1.00 98.06 98 PHE A N 1
ATOM 547 C CA . PHE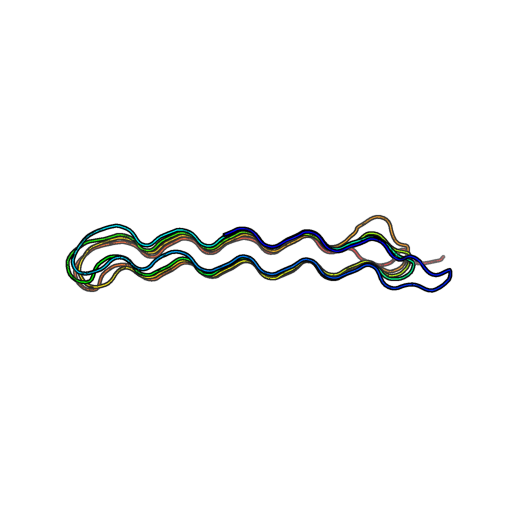 A 1 98 ? -16.031 -1.575 18.151 1.00 98.06 98 PHE A CA 1
ATOM 548 C C . PHE A 1 98 ? -15.661 -0.955 16.802 1.00 98.06 98 PHE A C 1
ATOM 550 O O . PHE A 1 98 ? -15.022 0.098 16.756 1.00 98.06 98 PHE A O 1
ATOM 557 N N . GLY A 1 99 ? -16.083 -1.592 15.714 1.00 98.00 99 GLY A N 1
ATOM 558 C CA . GLY A 1 99 ? -15.823 -1.130 14.352 1.00 98.00 99 GLY A CA 1
ATOM 559 C C . GLY A 1 99 ? -15.463 -2.274 13.414 1.00 98.00 99 GLY A C 1
ATOM 560 O O . GLY A 1 99 ? -15.165 -3.388 13.833 1.00 98.00 99 GLY A O 1
ATOM 561 N N . SER A 1 100 ? -15.499 -2.002 12.124 1.00 98.62 100 SER A N 1
ATOM 562 C CA . SER A 1 100 ? -15.111 -2.916 11.058 1.00 98.62 100 SER A CA 1
ATOM 563 C C . SER A 1 100 ? -13.651 -2.728 10.645 1.00 98.62 100 SER A C 1
ATOM 565 O O . SER A 1 100 ? -13.084 -1.645 10.757 1.00 98.62 100 SER A O 1
ATOM 567 N N 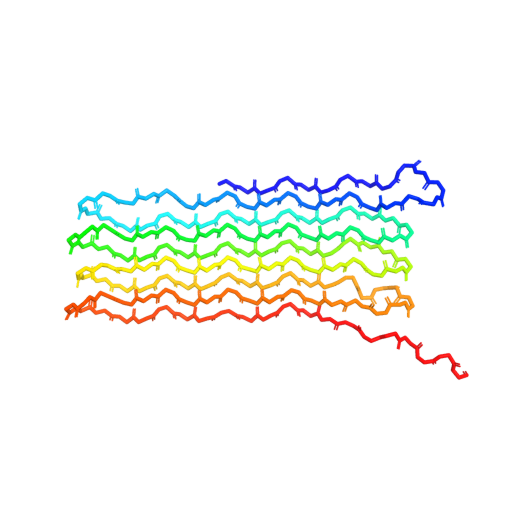. GLY A 1 101 ? -13.013 -3.801 10.189 1.00 98.38 101 GLY A N 1
ATOM 568 C CA . GLY A 1 101 ? -11.678 -3.723 9.606 1.00 98.38 101 GLY A CA 1
ATOM 569 C C . GLY A 1 101 ? -11.702 -3.030 8.245 1.00 98.38 101 GLY A C 1
ATOM 570 O O . GLY A 1 101 ? -12.665 -3.154 7.488 1.00 98.38 101 GLY A O 1
ATOM 571 N N . GLY A 1 102 ? -10.623 -2.329 7.912 1.00 98.50 102 GLY A N 1
ATOM 572 C CA . GLY A 1 102 ? -10.451 -1.712 6.602 1.00 98.50 102 GLY A CA 1
ATOM 573 C C . GLY A 1 102 ? -10.200 -2.751 5.511 1.00 98.50 102 GLY A C 1
ATOM 574 O O . GLY A 1 102 ? -9.628 -3.808 5.767 1.00 98.50 102 GLY A O 1
ATOM 575 N N . ALA A 1 103 ? -10.607 -2.465 4.277 1.00 98.69 103 ALA A N 1
ATOM 576 C CA . ALA A 1 103 ? -10.267 -3.315 3.137 1.00 98.69 103 ALA A CA 1
ATOM 577 C C . ALA A 1 103 ? -8.764 -3.245 2.814 1.00 98.69 103 ALA A C 1
ATOM 579 O O . ALA A 1 103 ? -8.138 -2.203 3.016 1.00 98.69 103 ALA A O 1
ATOM 580 N N . GLY A 1 104 ? -8.198 -4.328 2.286 1.00 98.25 104 GLY A N 1
ATOM 581 C CA . GLY A 1 104 ? -6.861 -4.314 1.693 1.00 98.25 104 GLY A CA 1
ATOM 582 C C . GLY A 1 104 ? -6.819 -3.515 0.387 1.00 98.25 104 GLY A C 1
ATOM 583 O O . GLY A 1 104 ? -7.844 -3.286 -0.258 1.00 98.25 104 GLY A O 1
ATOM 584 N N . GLY A 1 105 ? -5.626 -3.090 -0.015 1.00 98.31 105 GLY A N 1
ATOM 585 C CA . GLY A 1 105 ? -5.370 -2.425 -1.288 1.00 98.31 105 GLY A CA 1
ATOM 586 C C . GLY A 1 105 ? -5.023 -3.417 -2.396 1.00 98.31 105 GLY A C 1
ATOM 587 O O . GLY A 1 105 ? -4.399 -4.442 -2.144 1.00 98.31 105 GLY A O 1
ATOM 588 N N . ALA A 1 106 ? -5.406 -3.129 -3.638 1.00 98.50 106 ALA A N 1
ATOM 589 C CA . ALA A 1 106 ? -5.070 -3.989 -4.775 1.00 98.50 106 ALA A CA 1
ATOM 590 C C . ALA A 1 106 ? -3.557 -4.026 -5.052 1.00 98.50 106 ALA A C 1
ATOM 592 O O . ALA A 1 106 ? -2.861 -3.022 -4.867 1.00 98.50 106 ALA A O 1
ATOM 593 N N . GLY A 1 107 ? -3.070 -5.173 -5.528 1.00 97.75 107 GLY A N 1
ATOM 594 C CA . GLY A 1 107 ? -1.710 -5.307 -6.045 1.00 97.75 107 GLY A CA 1
ATOM 595 C C . GLY A 1 107 ? -1.531 -4.584 -7.380 1.00 97.75 107 GLY A C 1
ATOM 596 O O . GLY A 1 107 ? -2.471 -4.456 -8.166 1.00 97.75 107 GLY A O 1
ATOM 597 N N . GLY A 1 108 ? -0.318 -4.106 -7.644 1.00 96.56 108 GLY A N 1
ATOM 598 C CA . GLY A 1 108 ? 0.039 -3.461 -8.903 1.00 96.56 108 GLY A CA 1
ATOM 599 C C . GLY A 1 108 ? 0.153 -4.478 -10.031 1.00 96.56 108 GLY A C 1
ATOM 600 O O . GLY A 1 108 ? 0.576 -5.609 -9.807 1.00 96.56 108 GLY A O 1
ATOM 601 N N . SER A 1 109 ? -0.199 -4.098 -11.254 1.00 94.25 109 SER A N 1
ATOM 602 C CA . SER A 1 109 ? 0.007 -4.971 -12.417 1.00 94.25 109 SER A CA 1
ATOM 603 C C . SER A 1 109 ? 1.451 -4.897 -12.911 1.00 94.25 109 SER A C 1
ATOM 605 O O . SER A 1 109 ? 2.116 -3.870 -12.745 1.00 94.25 109 SER A O 1
ATOM 607 N N . ALA A 1 110 ? 1.925 -5.976 -13.528 1.00 89.69 110 ALA A N 1
ATOM 608 C CA . ALA A 1 110 ? 3.129 -5.936 -14.346 1.00 89.69 110 ALA A CA 1
ATOM 609 C C . ALA A 1 110 ? 2.895 -5.149 -15.643 1.00 89.69 110 ALA A C 1
ATOM 611 O O . ALA A 1 110 ? 1.753 -4.926 -16.056 1.00 89.69 110 ALA A O 1
ATOM 612 N N . ASP A 1 111 ? 3.987 -4.770 -16.306 1.00 81.31 111 ASP A N 1
ATOM 613 C CA . ASP A 1 111 ? 3.917 -4.446 -17.730 1.00 81.31 111 ASP A CA 1
ATOM 614 C C . ASP A 1 111 ? 3.628 -5.714 -18.545 1.00 81.31 111 ASP A C 1
ATOM 616 O O . ASP A 1 111 ? 4.220 -6.766 -18.311 1.00 81.31 111 ASP A O 1
ATOM 620 N N . THR A 1 112 ? 2.718 -5.579 -19.504 1.00 66.00 112 THR A N 1
ATOM 621 C CA . THR A 1 112 ? 2.207 -6.659 -20.359 1.00 66.00 112 THR A CA 1
ATOM 622 C C . THR A 1 112 ? 2.703 -6.565 -21.804 1.00 66.00 112 THR A C 1
ATOM 624 O O . THR A 1 112 ? 2.328 -7.336 -22.682 1.00 66.00 112 THR A O 1
ATOM 627 N N . SER A 1 113 ? 3.547 -5.568 -22.089 1.00 65.31 113 SER A N 1
ATOM 628 C CA . SER A 1 113 ? 3.982 -5.243 -23.450 1.00 65.31 113 SER A CA 1
ATOM 629 C C . SER A 1 113 ? 5.379 -5.763 -23.815 1.00 65.31 113 SER A C 1
ATOM 631 O O . SER A 1 113 ? 5.782 -5.666 -24.977 1.00 65.31 113 SER A O 1
ATOM 633 N N . GLY A 1 114 ? 6.119 -6.327 -22.854 1.00 62.78 114 GLY A N 1
ATOM 634 C CA . GLY A 1 114 ? 7.455 -6.893 -23.058 1.00 62.78 114 GLY A CA 1
ATOM 635 C C . GLY A 1 114 ? 7.440 -8.379 -23.461 1.00 62.78 114 GLY A C 1
ATOM 636 O O . GLY A 1 114 ? 6.582 -9.125 -23.000 1.00 62.78 114 GLY A O 1
ATOM 637 N N . PRO A 1 115 ? 8.410 -8.857 -24.273 1.00 62.31 115 PRO A N 1
ATOM 638 C CA . PRO A 1 115 ? 8.524 -10.276 -24.642 1.00 62.31 115 PRO A CA 1
ATOM 639 C C . PRO A 1 115 ? 8.829 -11.173 -23.437 1.00 62.31 115 PRO A C 1
ATOM 641 O O . PRO A 1 115 ? 8.476 -12.348 -23.425 1.00 62.31 115 PRO A O 1
ATOM 644 N N . SER A 1 116 ? 9.469 -10.613 -22.410 1.00 65.81 116 SER A 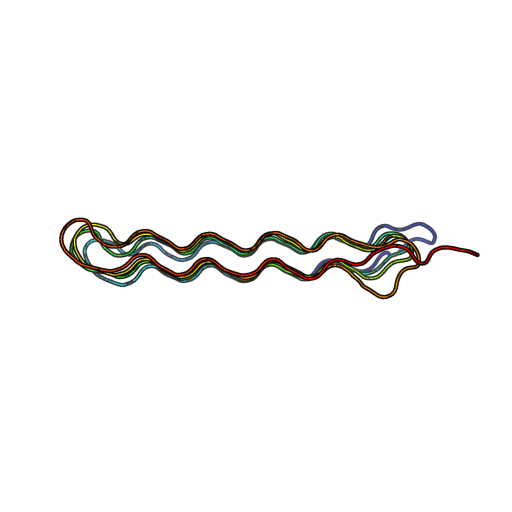N 1
ATOM 645 C CA . SER A 1 116 ? 9.685 -11.283 -21.134 1.00 65.81 116 SER A CA 1
ATOM 646 C C . SER A 1 116 ? 8.522 -10.914 -20.219 1.00 65.81 116 SER A C 1
ATOM 648 O O . SER A 1 116 ? 8.445 -9.765 -19.783 1.00 65.81 116 SER A O 1
ATOM 650 N N . GLY A 1 117 ? 7.626 -11.864 -19.949 1.00 71.56 117 GLY A N 1
ATOM 651 C CA . GLY A 1 117 ? 6.486 -11.665 -19.052 1.00 71.56 117 GLY A CA 1
ATOM 652 C C . GLY A 1 117 ? 6.878 -11.108 -17.675 1.00 71.56 117 GLY A C 1
ATOM 653 O O . GLY A 1 117 ? 8.037 -11.192 -17.257 1.00 71.56 117 GLY A O 1
ATOM 654 N N . GLY A 1 118 ? 5.912 -10.523 -16.966 1.00 81.62 118 GLY A N 1
ATOM 655 C CA . GLY A 1 118 ? 6.126 -9.867 -15.675 1.00 81.62 118 GLY A CA 1
ATOM 656 C C . GLY A 1 118 ? 5.163 -10.343 -14.593 1.00 81.62 118 GLY A C 1
ATOM 657 O O . GLY A 1 118 ? 4.072 -10.825 -14.874 1.00 81.62 118 GLY A O 1
ATOM 658 N N . TYR A 1 119 ? 5.543 -10.187 -13.325 1.00 88.75 119 TYR A N 1
ATOM 659 C CA . TYR A 1 119 ? 4.688 -10.578 -12.202 1.00 88.75 119 TYR A CA 1
ATOM 660 C C . TYR A 1 119 ? 3.899 -9.386 -11.663 1.00 88.75 119 TYR A C 1
ATOM 662 O O . TYR A 1 119 ? 4.473 -8.351 -11.308 1.00 88.75 119 TYR A O 1
ATOM 670 N N . GLY A 1 120 ? 2.579 -9.545 -11.579 1.00 92.81 120 GLY A N 1
ATOM 671 C CA . GLY A 1 120 ? 1.741 -8.653 -10.791 1.00 92.81 120 GLY A CA 1
ATOM 672 C C . GLY A 1 120 ? 2.040 -8.809 -9.300 1.00 92.81 120 GLY A C 1
ATOM 673 O O . GLY A 1 120 ? 2.457 -9.873 -8.838 1.00 92.81 120 GLY A O 1
ATOM 674 N N . GLY A 1 121 ? 1.840 -7.740 -8.541 1.00 95.75 121 GLY A N 1
ATOM 675 C CA . GLY A 1 121 ? 2.033 -7.747 -7.100 1.00 95.75 121 GLY A CA 1
ATOM 676 C C . GLY A 1 121 ? 0.840 -8.338 -6.354 1.00 95.75 121 GLY A C 1
ATOM 677 O O . GLY A 1 121 ? -0.279 -8.409 -6.862 1.00 95.75 121 GLY A O 1
ATOM 678 N N . HIS A 1 122 ? 1.061 -8.767 -5.116 1.00 97.69 122 HIS A N 1
ATOM 679 C CA . HIS A 1 122 ? -0.012 -9.297 -4.276 1.00 97.69 122 HIS A CA 1
ATOM 680 C C . HIS A 1 122 ? -0.985 -8.198 -3.832 1.00 97.69 122 HIS A C 1
ATOM 682 O O . HIS A 1 122 ? -0.593 -7.048 -3.636 1.00 97.69 122 HIS A O 1
ATOM 688 N N . GLY A 1 123 ? -2.254 -8.564 -3.654 1.00 97.62 123 GLY A N 1
ATOM 689 C CA . GLY A 1 123 ? -3.224 -7.717 -2.968 1.00 97.62 123 GLY A CA 1
ATOM 690 C C . GLY A 1 123 ? -2.986 -7.726 -1.461 1.00 97.62 123 GLY A C 1
ATOM 691 O O . GLY A 1 123 ? -2.475 -8.702 -0.910 1.00 97.62 123 GLY A O 1
ATOM 692 N N . GLY A 1 124 ? -3.365 -6.636 -0.805 1.00 98.19 124 GLY A N 1
ATOM 693 C CA . GLY A 1 124 ? -3.304 -6.493 0.640 1.00 98.19 124 GLY A CA 1
ATOM 694 C C . GLY A 1 124 ? -4.397 -7.290 1.346 1.00 98.19 124 GLY A C 1
ATOM 695 O O . GLY A 1 124 ? -5.490 -7.530 0.817 1.00 98.19 124 GLY A O 1
ATOM 696 N N . ASN A 1 125 ? -4.111 -7.668 2.584 1.00 98.62 125 ASN A N 1
ATOM 697 C CA . ASN A 1 125 ? -5.071 -8.313 3.461 1.00 98.62 125 ASN A CA 1
ATOM 698 C C . ASN A 1 125 ? -6.113 -7.303 3.950 1.00 98.62 125 ASN A C 1
ATOM 700 O O . ASN A 1 125 ? -5.832 -6.116 4.117 1.00 98.62 125 ASN A O 1
ATOM 704 N N . GLY A 1 126 ? -7.320 -7.785 4.234 1.00 98.06 126 GLY A N 1
ATOM 705 C CA . GLY A 1 126 ? -8.301 -7.010 4.983 1.00 98.06 126 GLY A CA 1
ATOM 706 C C . GLY A 1 126 ? -7.938 -6.940 6.466 1.00 98.06 126 GLY A C 1
ATOM 707 O O . GLY A 1 126 ? -7.380 -7.884 7.030 1.00 98.06 126 GLY A O 1
ATOM 708 N N . GLY A 1 127 ? -8.281 -5.830 7.110 1.00 98.31 127 GLY A N 1
ATOM 709 C CA . GLY A 1 127 ? -8.121 -5.647 8.545 1.00 98.31 127 GLY A CA 1
ATOM 710 C C . GLY A 1 127 ? -9.138 -6.448 9.355 1.00 98.31 127 GLY A C 1
ATOM 711 O O . GLY A 1 127 ? -10.186 -6.868 8.872 1.00 98.31 127 GLY A O 1
ATOM 712 N N . ARG A 1 128 ? -8.863 -6.652 10.636 1.00 98.56 128 ARG A N 1
ATOM 713 C CA . ARG A 1 128 ? -9.771 -7.325 11.573 1.00 98.56 128 ARG A CA 1
ATOM 714 C C . ARG A 1 128 ? -10.870 -6.373 12.048 1.00 98.56 128 ARG A C 1
ATOM 716 O O . ARG A 1 128 ? -10.626 -5.180 12.221 1.00 98.56 128 ARG A O 1
ATOM 723 N N . GLY A 1 129 ? -12.060 -6.922 12.288 1.00 98.00 129 GLY A N 1
ATOM 724 C CA . GLY A 1 129 ? -13.142 -6.228 12.989 1.00 98.00 129 GLY A CA 1
ATOM 725 C C . GLY A 1 129 ? -12.867 -6.087 14.488 1.00 98.00 129 GLY A C 1
ATOM 726 O O . GLY A 1 129 ? -11.920 -6.675 15.015 1.00 98.00 129 GLY A O 1
ATOM 727 N N . GLY A 1 130 ? -13.698 -5.296 15.162 1.00 97.88 130 GLY A N 1
ATOM 728 C CA . GLY A 1 130 ? -13.593 -5.012 16.585 1.00 97.88 130 GLY A CA 1
ATOM 729 C C . GLY A 1 130 ? -13.885 -6.237 17.447 1.00 97.88 130 GLY A C 1
ATOM 730 O O . GLY A 1 130 ? -14.702 -7.086 17.093 1.00 97.88 130 GLY A O 1
ATOM 731 N N . LEU A 1 131 ? -13.227 -6.302 18.605 1.00 98.12 131 LEU A N 1
ATOM 732 C CA . LEU A 1 131 ? -13.314 -7.423 19.540 1.00 98.12 131 LEU A CA 1
ATOM 733 C C . LEU A 1 131 ? -14.753 -7.742 19.964 1.00 98.12 131 LEU A C 1
ATOM 735 O O . LEU A 1 131 ? -15.107 -8.911 20.098 1.00 98.12 131 LEU A O 1
ATOM 739 N N . PHE A 1 132 ? -15.562 -6.709 20.208 1.00 98.00 132 PHE A N 1
ATOM 740 C CA . PHE A 1 132 ? -16.930 -6.873 20.695 1.00 98.00 132 PHE A CA 1
ATOM 741 C C . PHE A 1 132 ? -17.970 -6.769 19.585 1.00 98.00 132 PHE A C 1
ATOM 743 O O . PHE A 1 132 ? -19.013 -7.415 19.667 1.00 98.00 132 PHE A O 1
ATOM 750 N N . TYR A 1 133 ? -17.708 -5.957 18.558 1.00 97.56 133 TYR A N 1
ATOM 751 C CA . TYR A 1 133 ? -18.599 -5.831 17.412 1.00 97.56 133 TYR A CA 1
ATOM 752 C C . TYR A 1 133 ? -17.881 -5.271 16.186 1.00 97.56 133 TYR A C 1
ATOM 754 O O . TYR A 1 133 ? -17.212 -4.236 16.256 1.00 97.56 133 TYR A O 1
ATOM 762 N N . GLY A 1 134 ? -18.137 -5.914 15.050 1.00 97.44 134 GLY A N 1
ATOM 763 C CA . GLY A 1 134 ? -17.776 -5.452 13.719 1.00 97.44 134 GLY A CA 1
ATOM 764 C C . GLY A 1 134 ? -17.155 -6.548 12.860 1.00 97.44 134 GLY A C 1
ATOM 765 O O . GLY A 1 134 ? -16.649 -7.554 13.354 1.00 97.44 134 GLY A O 1
ATOM 766 N N . ASN A 1 135 ? -17.229 -6.358 11.545 1.00 98.44 135 ASN A N 1
ATOM 767 C CA . ASN A 1 135 ? -16.778 -7.346 10.568 1.00 98.44 135 ASN A CA 1
ATOM 768 C C . ASN A 1 135 ? -15.304 -7.137 10.209 1.00 98.44 135 ASN A C 1
ATOM 770 O O . ASN A 1 135 ? -14.797 -6.018 10.268 1.00 98.44 135 ASN A O 1
ATOM 774 N N . GLY A 1 136 ? -14.626 -8.204 9.788 1.00 98.25 136 GLY A N 1
ATOM 775 C CA . GLY A 1 136 ? -13.348 -8.067 9.093 1.00 98.25 136 GLY A CA 1
ATOM 776 C C . GLY A 1 136 ? -13.511 -7.320 7.766 1.00 98.25 136 GLY A C 1
ATOM 777 O O . GLY A 1 136 ? -14.570 -7.368 7.139 1.00 98.25 136 GLY A O 1
ATOM 778 N N . GLY A 1 137 ? -12.452 -6.638 7.350 1.00 98.38 137 GLY A N 1
ATOM 779 C CA . GLY A 1 137 ? -12.334 -6.042 6.033 1.00 98.38 137 GLY A CA 1
ATOM 780 C C . GLY A 1 137 ? -12.093 -7.101 4.962 1.00 98.38 137 GLY A C 1
ATOM 781 O O . GLY A 1 137 ? -11.561 -8.182 5.227 1.00 98.38 137 GLY A O 1
ATOM 782 N N . ALA A 1 138 ? -12.476 -6.782 3.730 1.00 98.44 138 ALA A N 1
ATOM 783 C CA . ALA A 1 138 ? -12.184 -7.630 2.584 1.00 98.44 138 ALA A CA 1
ATOM 784 C C . ALA A 1 138 ? -10.684 -7.595 2.252 1.00 98.44 138 ALA A C 1
ATOM 786 O O . ALA A 1 138 ? -10.060 -6.532 2.287 1.00 98.44 138 ALA A O 1
ATOM 787 N N . GLY A 1 139 ? -10.118 -8.747 1.890 1.00 97.06 139 GLY A N 1
ATOM 788 C CA . GLY A 1 139 ? -8.845 -8.779 1.172 1.00 97.06 139 GLY A CA 1
ATOM 789 C C . GLY A 1 139 ? -8.999 -8.217 -0.242 1.00 97.06 139 GLY A C 1
ATOM 790 O O . GLY A 1 139 ? -10.115 -8.086 -0.750 1.00 97.06 139 GLY A O 1
ATOM 791 N N . ALA A 1 140 ? -7.875 -7.898 -0.874 1.00 97.62 140 ALA A N 1
ATOM 792 C CA . ALA A 1 140 ? -7.850 -7.372 -2.229 1.00 97.62 140 ALA A CA 1
ATOM 793 C C . ALA A 1 140 ? -7.235 -8.348 -3.232 1.00 97.62 140 ALA A C 1
ATOM 795 O O . ALA A 1 140 ? -6.468 -9.247 -2.889 1.00 97.62 140 ALA A O 1
ATOM 796 N N . ASN A 1 141 ? -7.564 -8.129 -4.503 1.00 98.00 141 ASN A N 1
ATOM 797 C CA . ASN A 1 141 ? -7.012 -8.902 -5.606 1.00 98.00 141 ASN A CA 1
ATOM 798 C C . ASN A 1 141 ? -5.522 -8.591 -5.805 1.00 98.00 141 ASN A C 1
ATOM 800 O O . ASN A 1 141 ? -5.076 -7.453 -5.621 1.00 98.00 141 ASN A O 1
ATOM 804 N N . GLY A 1 142 ? -4.773 -9.607 -6.238 1.00 96.00 142 GLY A N 1
ATOM 805 C CA . GLY A 1 142 ? -3.455 -9.403 -6.833 1.00 96.00 142 GLY A CA 1
ATOM 806 C C . GLY A 1 142 ? -3.549 -8.662 -8.165 1.00 96.00 142 GLY A C 1
ATOM 807 O O . GLY A 1 142 ? -4.606 -8.627 -8.798 1.00 96.00 142 GLY A O 1
ATOM 808 N N . GLY A 1 143 ? -2.437 -8.063 -8.571 1.00 94.38 143 GLY A N 1
ATOM 809 C CA . GLY A 1 143 ? -2.296 -7.447 -9.876 1.00 94.38 143 GLY A CA 1
ATOM 810 C C . GLY A 1 143 ? -2.086 -8.483 -10.972 1.00 94.38 143 GLY A C 1
ATOM 811 O O . GLY A 1 143 ? -1.661 -9.615 -10.724 1.00 94.38 143 GLY A O 1
ATOM 812 N N . ASN A 1 144 ? -2.371 -8.074 -12.203 1.00 91.69 144 ASN A N 1
ATOM 813 C CA . ASN A 1 144 ? -2.192 -8.936 -13.361 1.00 91.69 144 ASN A CA 1
ATOM 814 C C . ASN A 1 144 ? -0.698 -9.147 -13.626 1.00 91.69 144 ASN A C 1
ATOM 816 O O . ASN A 1 144 ? 0.085 -8.196 -13.578 1.00 91.69 144 ASN A O 1
ATOM 820 N N . GLY A 1 145 ? -0.322 -10.393 -13.895 1.00 86.44 145 GLY A N 1
ATOM 821 C CA . GLY A 1 145 ? 0.976 -10.747 -14.454 1.00 86.44 145 GLY A CA 1
ATOM 822 C C . GLY A 1 145 ? 0.819 -11.266 -15.878 1.00 86.44 145 GLY A C 1
ATOM 823 O O . GLY A 1 145 ? -0.289 -11.605 -16.289 1.00 86.44 145 GLY A O 1
ATOM 824 N N . ASP A 1 146 ? 1.947 -11.388 -16.562 1.00 74.50 146 ASP A N 1
ATOM 825 C CA . ASP A 1 146 ? 2.060 -11.826 -17.943 1.00 74.50 146 ASP A CA 1
ATOM 826 C C . ASP A 1 146 ? 3.085 -12.948 -18.087 1.00 74.50 146 ASP A C 1
ATOM 828 O O . ASP A 1 146 ? 4.089 -13.005 -17.375 1.00 74.50 146 ASP A O 1
ATOM 832 N N . VAL A 1 147 ? 2.836 -13.840 -19.042 1.00 65.50 147 VAL A N 1
ATOM 833 C CA . VAL A 1 147 ? 3.775 -14.886 -19.460 1.00 65.50 147 VAL A CA 1
ATOM 834 C C . VAL A 1 147 ? 4.540 -14.425 -20.694 1.00 65.50 147 VAL A C 1
ATOM 836 O O . VAL A 1 147 ? 3.981 -13.762 -21.562 1.00 65.50 147 VAL A O 1
ATOM 839 N N . ALA A 1 148 ? 5.825 -14.782 -20.763 1.00 64.25 148 ALA A N 1
ATOM 840 C CA . ALA A 1 148 ? 6.632 -14.540 -21.953 1.00 64.25 148 ALA A CA 1
ATOM 841 C C . ALA A 1 148 ? 5.979 -15.203 -23.175 1.00 64.25 148 ALA A C 1
ATOM 843 O O . ALA A 1 148 ? 5.461 -16.318 -23.065 1.00 64.25 148 ALA A O 1
ATOM 844 N N . ALA A 1 149 ? 6.003 -14.522 -24.321 1.00 60.78 149 ALA A N 1
ATOM 845 C CA . ALA A 1 149 ? 5.604 -15.148 -25.574 1.00 60.78 149 ALA A CA 1
ATOM 846 C C . ALA A 1 149 ? 6.560 -16.319 -25.858 1.00 60.78 149 ALA A C 1
ATOM 848 O O . ALA A 1 149 ? 7.775 -16.159 -25.771 1.00 60.78 149 ALA A O 1
ATOM 849 N N . ASP A 1 150 ? 6.007 -17.501 -26.135 1.00 56.59 150 ASP A N 1
ATOM 850 C CA . ASP A 1 150 ? 6.794 -18.652 -26.576 1.00 56.59 150 ASP A CA 1
ATOM 851 C C . ASP A 1 150 ? 7.253 -18.393 -28.017 1.00 56.59 150 ASP A C 1
ATOM 853 O O . ASP A 1 150 ? 6.423 -18.297 -28.927 1.00 56.59 150 ASP A O 1
ATOM 857 N N . ASP A 1 151 ? 8.561 -18.226 -28.210 1.00 59.41 151 ASP A N 1
ATOM 858 C CA . ASP A 1 151 ? 9.186 -18.037 -29.520 1.00 59.41 151 ASP A CA 1
ATOM 859 C C . ASP A 1 151 ? 9.203 -19.386 -30.277 1.00 59.41 151 ASP A C 1
ATOM 861 O O . ASP A 1 151 ? 10.233 -20.063 -30.315 1.00 59.41 151 ASP A O 1
ATOM 865 N N . ASN A 1 152 ? 8.070 -19.805 -30.861 1.00 56.31 152 ASN A N 1
ATOM 866 C CA . ASN A 1 152 ? 8.034 -20.890 -31.863 1.00 56.31 152 ASN A CA 1
ATOM 867 C C . ASN A 1 152 ? 8.267 -20.367 -33.284 1.00 56.31 152 ASN A C 1
ATOM 869 O O . ASN A 1 152 ? 7.547 -19.427 -33.696 1.00 56.31 152 ASN A O 1
#

Sequence (152 aa):
GAGGAGGPATATFGLGGQGGDGGNGGAAQLFGTGGAGGAGGTAGSGNIGGIGGNGGLGSHGGLLYGDGGAGGAAGNGGVGKLAGLGGVGGDGGNATLFGSGGAGGAGGSADTSGPSGGYGGHGGNGGRGGLFYGNGGAGANGGNGDVAADDN

Foldseek 3Di:
DAWAAWDAFPDPQGEWGEWGAWAAFDADEQAEAFGETHETHATYAGQAWYEWYEWHAFYEGHQNEYETHETYATYATYHHLHKGEWYEWYAWYAYEAAYETHETYEWYAIDAPHLAKYYTYATYHWYQGHPHDYHTYHTYHTYHIYHHDDPD

Secondary structure (DSSP, 8-state):
-PPPPPPPP-STTPBPPPPPPPPPPPPP-SBSPPPPPPPPPPPPPSSBPPPPPPPPPPPPPPSSB-PPPPPPPPPPPPPSSBPPPPPPPPPPPPP-SBSPPPPPPPPPPPPSSSSB--PPPPPPPPPPPPSSB-PPPPP-PPPP--PPP---